Protein AF-A0A9N9HSZ9-F1 (afdb_monomer_lite)

Secondary structure (DSSP, 8-state):
-TTS-HHHHHH----HHHHHHHHHHHHHHHHHSS-TTTTS--SHHHHHHHH-SSS---PPPPTTS--

Organism: NCBI:txid60492

InterPro domains:
  IPR000719 Protein kinase domain [PF00069] (3-44)
  IPR000719 Protein kinase domain [PS50011] (1-67)
  IPR011009 Protein kinase-like domain superfamily [SSF56112] (2-62)

pLDDT: mean 85.74, std 7.94, range [57.28, 94.19]

Sequence (67 aa):
MPYIAPEVFIKKQYSFSSDIYSLGMIMWELTSGLRPFYDQAYDAHLMFSICDKRFPLRPNITEDTPQ

Radius of gyration: 12.11 Å; chains: 1; bounding box: 33×22×25 Å

Foldseek 3Di:
DQLAALCCVVVVDDDPVRVVSSVVQVVQCVQVVAHFPNVDDPDVVLSVQCNDPVHHDDGDDDPSDDD

Structure (mmCIF, N/CA/C/O backbone):
data_AF-A0A9N9HSZ9-F1
#
_entry.id   AF-A0A9N9HSZ9-F1
#
loop_
_atom_site.group_PDB
_atom_site.id
_atom_site.type_symbol
_atom_site.label_atom_id
_atom_site.label_alt_id
_atom_site.label_comp_id
_atom_site.label_asym_id
_atom_site.label_entity_id
_atom_site.label_seq_id
_atom_site.pdbx_PDB_ins_code
_atom_site.Cartn_x
_atom_site.Cartn_y
_atom_site.Cartn_z
_atom_site.occupancy
_atom_site.B_iso_or_equiv
_atom_site.auth_seq_id
_atom_site.auth_comp_id
_atom_site.auth_asym_id
_atom_site.auth_atom_id
_atom_site.pdbx_PDB_model_num
ATOM 1 N N . MET A 1 1 ? -7.387 1.274 -5.284 1.00 73.31 1 MET A N 1
ATOM 2 C CA . MET A 1 1 ? -6.580 2.512 -5.147 1.00 73.31 1 MET A CA 1
ATOM 3 C C . MET A 1 1 ? -5.321 2.170 -4.363 1.00 73.31 1 MET A C 1
ATOM 5 O O . MET A 1 1 ? -5.430 1.981 -3.158 1.00 73.31 1 MET A O 1
ATOM 9 N N . PRO A 1 2 ? -4.163 2.011 -5.023 1.00 82.88 2 PRO A N 1
ATOM 10 C CA . PRO A 1 2 ? -2.997 1.347 -4.432 1.00 82.88 2 PRO A CA 1
ATOM 11 C C . PRO A 1 2 ? -2.238 2.174 -3.382 1.00 82.88 2 PRO A C 1
ATOM 13 O O . PRO A 1 2 ? -1.493 1.606 -2.592 1.00 82.88 2 PRO A O 1
ATOM 16 N N . TYR A 1 3 ? -2.470 3.487 -3.329 1.00 90.06 3 TYR A N 1
ATOM 17 C CA . TYR A 1 3 ? -1.889 4.390 -2.326 1.00 90.06 3 TYR A CA 1
ATOM 18 C C . TYR A 1 3 ? -2.637 4.381 -0.992 1.00 90.06 3 TYR A C 1
ATOM 20 O O . TYR A 1 3 ? -2.145 4.920 -0.014 1.00 90.06 3 TYR A O 1
ATOM 28 N N . ILE A 1 4 ? -3.836 3.799 -0.939 1.00 89.62 4 ILE A N 1
ATOM 29 C CA . ILE A 1 4 ? -4.645 3.788 0.279 1.00 89.62 4 ILE A CA 1
ATOM 30 C C . ILE A 1 4 ? -4.229 2.593 1.132 1.00 89.62 4 ILE A C 1
ATOM 32 O O . ILE A 1 4 ? -4.175 1.460 0.651 1.00 89.62 4 ILE A O 1
ATOM 36 N N . ALA A 1 5 ? -3.963 2.854 2.408 1.00 90.12 5 ALA A N 1
ATOM 37 C CA . ALA A 1 5 ? -3.544 1.828 3.345 1.00 90.12 5 ALA A CA 1
ATOM 38 C C . ALA A 1 5 ? -4.674 0.817 3.644 1.00 90.12 5 ALA A C 1
ATOM 40 O O . ALA A 1 5 ? -5.852 1.195 3.703 1.00 90.12 5 ALA A O 1
ATOM 41 N N . PRO A 1 6 ? -4.349 -0.469 3.863 1.00 87.81 6 PRO A N 1
ATOM 42 C CA . PRO A 1 6 ? -5.342 -1.523 4.083 1.00 87.81 6 PRO A CA 1
ATOM 43 C C . PRO A 1 6 ? -6.255 -1.261 5.292 1.00 87.81 6 PRO A C 1
ATOM 45 O O . PRO A 1 6 ? -7.447 -1.572 5.269 1.00 87.81 6 PRO A O 1
ATOM 48 N N . GLU A 1 7 ? -5.745 -0.629 6.347 1.00 87.12 7 GLU A N 1
ATOM 49 C CA . GLU A 1 7 ? -6.531 -0.247 7.519 1.00 87.12 7 GLU A CA 1
ATOM 50 C C . GLU A 1 7 ? -7.611 0.796 7.210 1.00 87.12 7 GLU A C 1
ATOM 52 O O . GLU A 1 7 ? -8.672 0.766 7.838 1.00 87.12 7 GLU A O 1
ATOM 57 N N . VAL A 1 8 ? -7.391 1.663 6.217 1.00 88.44 8 VAL A N 1
ATOM 58 C CA . VAL A 1 8 ? -8.374 2.666 5.788 1.00 88.44 8 VAL A CA 1
ATOM 59 C C . VAL A 1 8 ? -9.541 1.977 5.084 1.00 88.44 8 VAL A C 1
ATOM 61 O O . VAL A 1 8 ? -10.693 2.334 5.321 1.00 88.44 8 VAL A O 1
ATOM 64 N N . PHE A 1 9 ? -9.281 0.934 4.293 1.00 82.81 9 PHE A N 1
ATOM 65 C CA . PHE A 1 9 ? -10.344 0.147 3.662 1.00 82.81 9 PHE A CA 1
ATOM 66 C C . PHE A 1 9 ? -11.191 -0.622 4.682 1.00 82.81 9 PHE A C 1
ATOM 68 O O . PHE A 1 9 ? -12.413 -0.674 4.555 1.00 82.81 9 PHE A O 1
ATOM 75 N N . ILE A 1 10 ? -10.557 -1.190 5.712 1.00 80.56 10 ILE A N 1
ATOM 76 C CA . ILE A 1 10 ? -11.238 -2.045 6.696 1.00 80.56 10 ILE A CA 1
ATOM 77 C C . ILE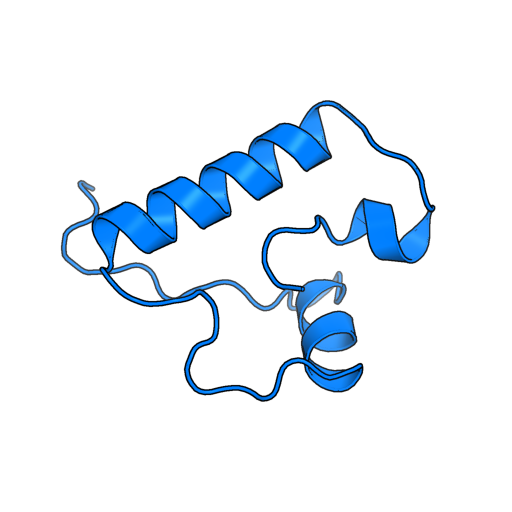 A 1 10 ? -11.960 -1.219 7.765 1.00 80.56 10 ILE A C 1
ATOM 79 O O . ILE A 1 10 ? -13.106 -1.505 8.108 1.00 80.56 10 ILE A O 1
ATOM 83 N N . LYS A 1 11 ? -11.285 -0.218 8.336 1.00 82.75 11 LYS A N 1
ATOM 84 C CA . LYS A 1 11 ? -11.772 0.527 9.507 1.00 82.75 11 LYS A CA 1
ATOM 85 C C . LYS A 1 11 ? -12.315 1.909 9.165 1.00 82.75 11 LYS A C 1
ATOM 87 O O . LYS A 1 11 ? -12.884 2.548 10.045 1.00 82.75 11 LYS A O 1
ATOM 92 N N . LYS A 1 12 ? -12.129 2.386 7.926 1.00 82.19 12 LYS A N 1
ATOM 93 C CA . LYS A 1 12 ? -12.434 3.769 7.506 1.00 82.19 12 LYS A CA 1
ATOM 94 C C . LYS A 1 12 ? -11.796 4.829 8.410 1.00 82.19 12 LYS A C 1
ATOM 96 O O . LYS A 1 12 ? -12.322 5.928 8.553 1.00 82.19 12 LYS A O 1
ATOM 101 N N . GLN A 1 13 ? -10.672 4.486 9.034 1.00 88.38 13 GLN A N 1
ATOM 102 C CA . GLN A 1 13 ? -9.926 5.365 9.923 1.00 88.38 13 GLN A CA 1
ATOM 103 C C . GLN A 1 13 ? -8.578 5.671 9.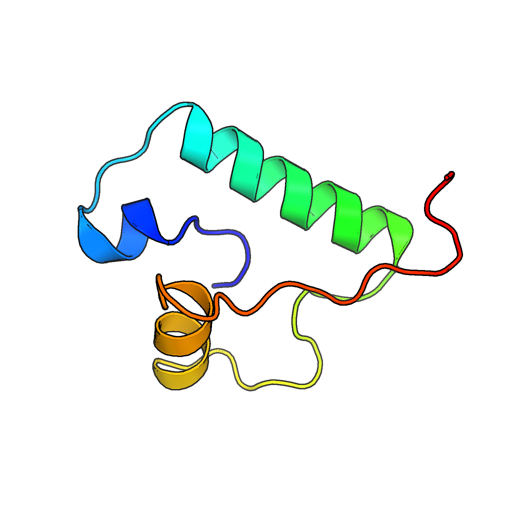293 1.00 88.38 13 GLN A C 1
ATOM 105 O O . GLN A 1 13 ? -7.793 4.762 9.030 1.00 88.38 13 GLN A O 1
ATOM 110 N N . TYR A 1 14 ? -8.328 6.957 9.074 1.00 90.00 14 TYR A N 1
ATOM 111 C CA . TYR A 1 14 ? -7.009 7.460 8.726 1.00 90.00 14 TYR A CA 1
ATOM 112 C C . TYR A 1 14 ? -6.164 7.561 9.989 1.00 90.00 14 TYR A C 1
ATOM 114 O O . TYR A 1 14 ? -6.653 7.915 11.064 1.00 90.00 14 TYR A O 1
ATOM 122 N N . SER A 1 15 ? -4.894 7.217 9.856 1.00 92.25 15 SER A N 1
ATOM 123 C CA . SER A 1 15 ? -3.921 7.265 10.934 1.00 92.25 15 SER A CA 1
ATOM 124 C C . SER A 1 15 ? -2.583 7.746 10.396 1.00 92.25 15 SER A C 1
ATOM 126 O O . SER A 1 15 ? -2.336 7.722 9.194 1.00 92.25 15 SER A O 1
ATOM 128 N N . PHE A 1 16 ? -1.673 8.106 11.293 1.00 93.44 16 PHE A N 1
ATOM 129 C CA . PHE A 1 16 ? -0.310 8.432 10.887 1.00 93.44 16 PHE A CA 1
ATOM 130 C C . PHE A 1 16 ? 0.335 7.294 10.069 1.00 93.44 16 PHE A C 1
ATOM 132 O O . PHE A 1 16 ? 1.011 7.538 9.076 1.00 93.44 16 PHE A O 1
ATOM 139 N N . SER A 1 17 ? 0.055 6.033 10.416 1.00 91.56 17 SER A N 1
ATOM 140 C CA . SER A 1 17 ? 0.536 4.871 9.660 1.00 91.56 17 SER A CA 1
ATOM 141 C C . SER A 1 17 ? -0.017 4.803 8.232 1.00 91.56 17 SER A C 1
ATOM 143 O O . SER A 1 17 ? 0.714 4.382 7.335 1.00 91.56 17 SER A O 1
ATOM 145 N N . SER A 1 18 ? -1.247 5.273 7.991 1.00 91.69 18 SER A N 1
ATOM 146 C CA . SER A 1 18 ? -1.811 5.290 6.637 1.00 91.69 18 SER A CA 1
ATOM 147 C C . SER A 1 18 ? -1.151 6.342 5.749 1.00 91.69 18 SER A C 1
ATOM 149 O O . SER A 1 18 ? -0.977 6.114 4.551 1.00 91.69 18 SER A O 1
ATOM 151 N N . ASP A 1 19 ? -0.726 7.465 6.331 1.00 93.62 19 ASP A N 1
ATOM 152 C CA . ASP A 1 19 ? 0.018 8.498 5.607 1.00 93.62 19 ASP A CA 1
ATOM 153 C C . ASP A 1 19 ? 1.418 7.993 5.232 1.00 93.62 19 ASP A C 1
ATOM 155 O O . ASP A 1 19 ? 1.848 8.152 4.090 1.00 93.62 19 ASP A O 1
ATOM 159 N N . ILE A 1 20 ? 2.096 7.292 6.153 1.00 94.19 20 ILE A N 1
ATOM 160 C CA . ILE A 1 20 ? 3.392 6.648 5.883 1.00 94.19 20 ILE A CA 1
ATOM 161 C C . ILE A 1 20 ? 3.274 5.597 4.775 1.00 94.19 20 ILE A C 1
ATOM 163 O O . ILE A 1 20 ? 4.120 5.558 3.883 1.00 94.19 20 ILE A O 1
ATOM 167 N N . TYR A 1 21 ? 2.222 4.774 4.790 1.00 92.06 21 TYR A N 1
ATOM 168 C CA . TYR A 1 21 ? 1.962 3.823 3.709 1.00 92.06 21 TYR A CA 1
ATOM 169 C C . TYR A 1 21 ? 1.829 4.538 2.359 1.00 92.06 21 TYR A C 1
ATOM 171 O O . TYR A 1 21 ? 2.510 4.183 1.399 1.00 92.06 21 TYR A O 1
ATOM 179 N N . SER A 1 22 ? 0.992 5.576 2.306 1.00 92.94 22 SER A N 1
ATOM 180 C CA . SER A 1 22 ? 0.743 6.357 1.090 1.00 92.94 22 SER A CA 1
ATOM 181 C C . SER A 1 22 ? 2.035 6.972 0.546 1.00 92.94 22 SER A C 1
ATOM 183 O O . SER A 1 22 ? 2.316 6.879 -0.649 1.00 92.94 22 SER A O 1
ATOM 185 N N . LEU A 1 23 ? 2.858 7.541 1.434 1.00 94.00 23 LEU A N 1
ATOM 186 C CA . LEU A 1 23 ? 4.161 8.101 1.086 1.00 94.00 23 LEU A CA 1
ATOM 187 C C . LEU A 1 23 ? 5.119 7.028 0.552 1.00 94.00 23 LEU A C 1
ATOM 189 O O . LEU A 1 23 ? 5.793 7.269 -0.445 1.00 94.00 23 LEU A O 1
ATOM 193 N N . GLY A 1 24 ? 5.148 5.840 1.161 1.00 91.88 24 GLY A N 1
ATOM 194 C CA . GLY A 1 24 ? 5.961 4.716 0.693 1.00 91.88 24 GLY A CA 1
ATOM 195 C C . GLY A 1 24 ? 5.578 4.253 -0.714 1.00 91.88 24 GLY A C 1
ATOM 196 O O . GLY A 1 24 ? 6.452 4.003 -1.540 1.00 91.88 24 GLY A O 1
ATOM 197 N N . MET A 1 25 ? 4.280 4.214 -1.023 1.00 91.50 25 MET A N 1
ATOM 198 C CA . MET A 1 25 ? 3.788 3.885 -2.366 1.00 91.50 25 MET A CA 1
ATOM 199 C C . MET A 1 25 ? 4.188 4.940 -3.408 1.00 91.50 25 MET A C 1
ATOM 201 O O . MET A 1 25 ? 4.533 4.581 -4.531 1.00 91.50 25 MET A O 1
ATOM 205 N N . ILE A 1 26 ? 4.185 6.226 -3.034 1.00 92.06 26 ILE A N 1
ATOM 206 C CA . ILE A 1 26 ? 4.666 7.322 -3.893 1.00 92.06 26 ILE A CA 1
ATOM 207 C C . ILE A 1 26 ? 6.179 7.221 -4.102 1.00 92.06 26 ILE A C 1
ATOM 209 O O . ILE A 1 26 ? 6.645 7.328 -5.231 1.00 92.06 26 ILE A O 1
ATOM 213 N N . MET A 1 27 ? 6.956 6.992 -3.038 1.00 91.62 27 MET A N 1
ATOM 214 C CA . MET A 1 27 ? 8.407 6.808 -3.147 1.00 91.62 27 MET A CA 1
ATOM 215 C C . MET A 1 27 ? 8.742 5.642 -4.076 1.00 91.62 27 MET A C 1
ATOM 217 O O . MET A 1 27 ? 9.589 5.792 -4.948 1.00 91.62 27 MET A O 1
ATOM 221 N N . TRP A 1 28 ? 8.028 4.523 -3.943 1.00 90.19 28 TRP A N 1
ATOM 222 C CA . TRP A 1 28 ? 8.197 3.365 -4.814 1.00 90.19 28 TRP A CA 1
ATOM 223 C C . TRP A 1 28 ? 7.878 3.667 -6.286 1.00 90.19 28 TRP A C 1
ATOM 225 O O . TRP A 1 28 ? 8.583 3.212 -7.184 1.00 90.19 28 TRP A O 1
ATOM 235 N N . GLU A 1 29 ? 6.832 4.446 -6.562 1.00 91.50 29 GLU A N 1
ATOM 236 C CA . GLU A 1 29 ? 6.507 4.880 -7.927 1.00 91.50 29 GLU A CA 1
ATOM 237 C C . GLU A 1 29 ? 7.592 5.791 -8.509 1.00 91.50 29 GLU A C 1
ATOM 239 O O . GLU A 1 29 ? 7.966 5.641 -9.669 1.00 91.50 29 GLU A O 1
ATOM 244 N N . LEU A 1 30 ? 8.145 6.697 -7.699 1.00 90.31 30 LEU A N 1
ATOM 245 C CA . LEU A 1 30 ? 9.236 7.576 -8.120 1.00 90.31 30 LEU A CA 1
ATOM 246 C C . LEU A 1 30 ? 10.525 6.802 -8.415 1.00 90.31 30 LEU A C 1
ATOM 248 O O . LEU A 1 30 ? 11.230 7.152 -9.358 1.00 90.31 30 LEU A O 1
ATOM 252 N N . THR A 1 31 ? 10.836 5.761 -7.638 1.00 88.56 31 THR A N 1
ATOM 253 C CA . THR A 1 31 ? 12.039 4.943 -7.856 1.00 88.56 31 THR A CA 1
ATOM 254 C C . THR A 1 31 ? 11.874 3.955 -9.003 1.00 88.56 31 THR A C 1
ATOM 256 O O . THR A 1 31 ? 12.821 3.726 -9.742 1.00 88.56 31 THR A O 1
ATOM 259 N N . SER A 1 32 ? 10.687 3.365 -9.168 1.00 86.75 32 SER A N 1
ATOM 260 C CA . SER A 1 32 ? 10.421 2.373 -10.219 1.00 86.75 32 SER A CA 1
ATOM 261 C C . SER A 1 32 ? 10.032 2.992 -11.563 1.00 86.75 32 SER A C 1
ATOM 263 O O . SER A 1 32 ? 10.121 2.325 -12.593 1.00 86.75 32 SER A O 1
ATOM 265 N N . GLY A 1 33 ? 9.542 4.236 -11.565 1.00 89.31 33 GLY A N 1
ATOM 266 C CA . GLY A 1 33 ? 8.928 4.872 -12.732 1.00 89.31 33 GLY A CA 1
ATOM 267 C C . GLY A 1 33 ? 7.614 4.215 -13.176 1.00 89.31 33 GLY A C 1
ATOM 268 O O . GLY A 1 33 ? 7.094 4.538 -14.245 1.00 89.31 33 GLY A O 1
ATOM 269 N N . LEU A 1 34 ? 7.076 3.281 -12.386 1.00 89.00 34 LEU A N 1
ATOM 270 C CA . LEU A 1 34 ? 5.880 2.509 -12.697 1.00 89.00 34 LEU A CA 1
ATOM 271 C C . LEU A 1 34 ? 4.797 2.781 -11.662 1.00 89.00 34 LEU A C 1
ATOM 273 O O . LEU A 1 34 ? 5.062 2.957 -10.474 1.00 89.00 34 LEU A O 1
ATOM 277 N N . ARG A 1 35 ? 3.538 2.750 -12.103 1.00 88.81 35 ARG A N 1
ATOM 278 C CA . ARG A 1 35 ? 2.418 2.805 -11.164 1.00 88.81 35 ARG A CA 1
ATOM 279 C C . ARG A 1 35 ? 2.399 1.542 -10.300 1.00 88.81 35 ARG A C 1
ATOM 281 O O . ARG A 1 35 ? 2.633 0.447 -10.820 1.00 88.81 35 ARG A O 1
ATOM 288 N N . PRO A 1 36 ? 2.078 1.641 -9.002 1.00 88.56 36 PRO A N 1
ATOM 289 C CA . PRO A 1 36 ? 1.969 0.454 -8.176 1.00 88.56 36 PRO A CA 1
ATOM 290 C C . PRO A 1 36 ? 0.930 -0.527 -8.717 1.00 88.56 36 PRO A C 1
ATOM 292 O O . PRO A 1 36 ? -0.200 -0.134 -9.029 1.00 88.56 36 PRO A O 1
ATOM 295 N N . PHE A 1 37 ? 1.324 -1.798 -8.820 1.00 88.69 37 PHE A N 1
ATOM 296 C CA . PHE A 1 37 ? 0.511 -2.870 -9.406 1.00 88.69 37 PHE A CA 1
ATOM 297 C C . PHE A 1 37 ? 0.028 -2.535 -10.831 1.00 88.69 37 PHE A C 1
ATOM 299 O O . PHE A 1 37 ? -1.133 -2.767 -11.158 1.00 88.69 37 PHE A O 1
ATOM 306 N N . TYR A 1 38 ? 0.885 -1.925 -11.665 1.00 87.12 38 TYR A 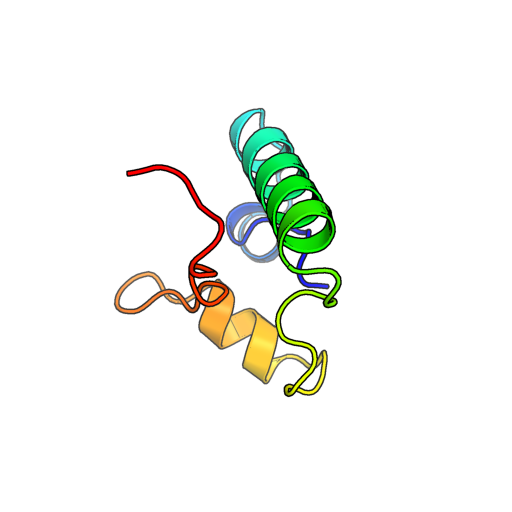N 1
ATOM 307 C CA . TYR A 1 38 ? 0.541 -1.507 -13.036 1.00 87.12 38 TYR A CA 1
ATOM 308 C C . TYR A 1 38 ? 0.013 -2.647 -13.925 1.00 87.12 38 TYR A C 1
ATOM 310 O O . TYR A 1 38 ? -0.659 -2.385 -14.921 1.00 87.12 38 TYR A O 1
ATOM 318 N N . ASP A 1 39 ? 0.339 -3.890 -13.578 1.00 88.12 39 ASP A N 1
ATOM 319 C CA . ASP A 1 39 ? -0.035 -5.126 -14.255 1.00 88.12 39 ASP A CA 1
ATOM 320 C C . ASP A 1 39 ? -1.380 -5.704 -13.777 1.00 88.12 39 ASP A C 1
ATOM 322 O O . ASP A 1 39 ? -1.882 -6.659 -14.370 1.00 88.12 39 ASP A O 1
ATOM 326 N N . GLN A 1 40 ? -1.989 -5.130 -12.734 1.00 87.88 40 GLN A N 1
ATOM 327 C CA . GLN A 1 40 ? -3.241 -5.610 -12.146 1.00 87.88 40 GLN A CA 1
ATOM 328 C C . GLN A 1 40 ? -4.392 -4.620 -12.333 1.00 87.88 40 GLN A C 1
ATOM 330 O O . GLN A 1 40 ? -4.225 -3.399 -12.308 1.00 87.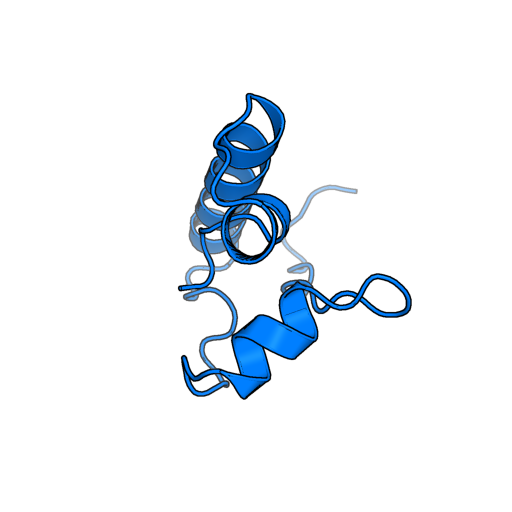88 40 GLN A O 1
ATOM 335 N N . ALA A 1 41 ? -5.607 -5.154 -12.470 1.00 88.88 41 ALA A N 1
ATOM 336 C CA . ALA A 1 41 ? -6.812 -4.338 -12.468 1.00 88.88 41 ALA A CA 1
ATOM 337 C C . ALA A 1 41 ? -7.048 -3.732 -11.074 1.00 88.88 41 ALA A C 1
ATOM 339 O O . ALA A 1 41 ? -6.898 -4.395 -10.050 1.00 88.88 41 ALA A O 1
ATOM 340 N N . TYR A 1 42 ? -7.456 -2.462 -11.020 1.00 88.44 42 TYR A N 1
ATOM 341 C CA . TYR A 1 42 ? -7.749 -1.763 -9.763 1.00 88.44 42 TYR A CA 1
ATOM 342 C C . TYR A 1 42 ? -9.163 -2.061 -9.262 1.00 88.44 42 TYR A C 1
ATOM 344 O O . TYR A 1 42 ? -9.988 -1.161 -9.099 1.00 88.44 42 TYR A O 1
ATOM 352 N N . ASP A 1 43 ? -9.432 -3.338 -9.025 1.00 89.25 43 ASP A N 1
ATOM 353 C CA . ASP A 1 43 ? -10.722 -3.853 -8.592 1.00 89.25 43 ASP A CA 1
ATOM 354 C C . ASP A 1 43 ? -10.728 -4.253 -7.103 1.00 89.25 43 ASP A C 1
ATOM 356 O O . ASP A 1 43 ? -9.781 -4.018 -6.340 1.00 89.25 43 ASP A O 1
ATOM 360 N N . ALA A 1 44 ? -11.844 -4.838 -6.665 1.00 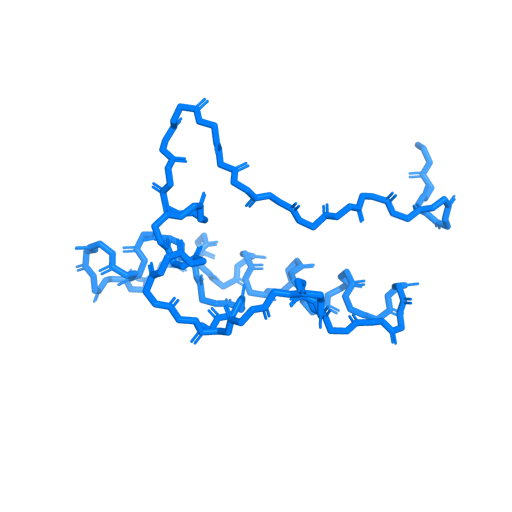87.44 44 ALA A N 1
ATOM 361 C CA . ALA A 1 44 ? -11.984 -5.342 -5.306 1.00 87.44 44 ALA A CA 1
ATOM 362 C C . ALA A 1 44 ? -11.019 -6.502 -5.011 1.00 87.44 44 ALA A C 1
ATOM 364 O O . ALA A 1 44 ? -10.620 -6.662 -3.861 1.00 87.44 44 ALA A O 1
ATOM 365 N N . HIS A 1 45 ? -10.621 -7.285 -6.019 1.00 89.38 45 HIS A N 1
ATOM 366 C CA . HIS A 1 45 ? -9.703 -8.404 -5.837 1.00 89.38 45 HIS A CA 1
ATOM 367 C C . HIS A 1 45 ? -8.316 -7.900 -5.429 1.00 89.38 45 HIS A C 1
ATOM 369 O O . HIS A 1 45 ? -7.796 -8.337 -4.403 1.00 89.38 45 HIS A O 1
ATOM 375 N N . LEU A 1 46 ? -7.774 -6.901 -6.138 1.00 89.12 46 LEU A N 1
ATOM 376 C CA . LEU A 1 46 ? -6.520 -6.249 -5.744 1.00 89.12 46 LEU A CA 1
ATOM 377 C C . LEU A 1 46 ? -6.609 -5.676 -4.321 1.00 89.12 46 LEU A C 1
ATOM 379 O O . LEU A 1 46 ? -5.691 -5.838 -3.517 1.00 89.12 46 LEU A O 1
ATOM 383 N N . MET A 1 47 ? -7.728 -5.02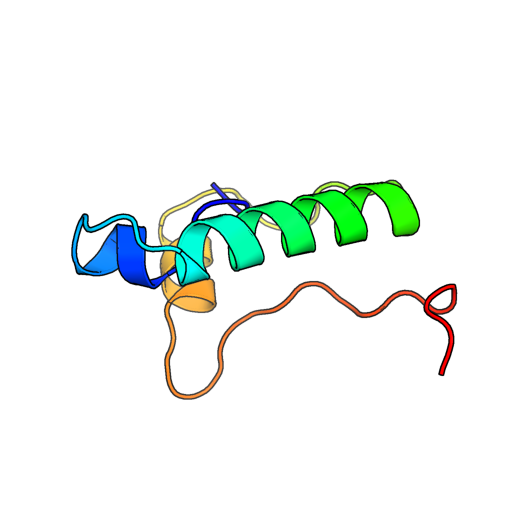8 -3.982 1.00 87.62 47 MET A N 1
ATOM 384 C CA . MET A 1 47 ? -7.943 -4.493 -2.635 1.00 87.62 47 MET A CA 1
ATOM 385 C C . MET A 1 47 ? -7.907 -5.598 -1.569 1.00 87.62 47 MET A C 1
ATOM 387 O O . MET A 1 47 ? -7.268 -5.412 -0.533 1.00 87.62 47 MET A O 1
ATOM 391 N N . PHE A 1 48 ? -8.544 -6.748 -1.815 1.00 88.81 48 PHE A N 1
ATOM 392 C CA . PHE A 1 48 ? -8.489 -7.891 -0.903 1.00 88.81 48 PHE A CA 1
ATOM 393 C C . PHE A 1 48 ? -7.070 -8.444 -0.760 1.00 88.81 48 PHE A C 1
ATOM 395 O O . PHE A 1 48 ? -6.650 -8.698 0.366 1.00 88.81 48 PHE A O 1
ATOM 402 N N . SER A 1 49 ? -6.309 -8.555 -1.853 1.00 89.56 49 SER A N 1
ATOM 403 C CA . SER A 1 49 ? -4.914 -9.014 -1.815 1.00 89.56 49 SER A CA 1
ATOM 404 C C . SER A 1 49 ? -3.996 -8.067 -1.029 1.00 89.56 49 SER A C 1
ATOM 406 O O . SER A 1 49 ? -3.127 -8.521 -0.289 1.00 89.56 49 SER A O 1
ATOM 408 N N . ILE A 1 50 ? -4.202 -6.749 -1.129 1.00 88.81 50 ILE A N 1
ATOM 409 C CA . ILE A 1 50 ? -3.461 -5.752 -0.331 1.00 88.81 50 ILE A CA 1
ATOM 410 C C . ILE A 1 50 ? -3.860 -5.817 1.155 1.00 88.81 50 ILE A C 1
ATOM 412 O O . ILE A 1 50 ? -3.024 -5.608 2.036 1.00 88.81 50 ILE A O 1
ATOM 416 N N . CYS A 1 51 ? -5.136 -6.093 1.442 1.00 88.38 51 CYS A N 1
ATOM 417 C CA . CYS A 1 51 ? -5.679 -6.165 2.801 1.00 88.38 51 CYS A CA 1
ATOM 418 C C . CYS A 1 51 ? -5.459 -7.519 3.498 1.00 88.38 51 CYS A C 1
ATOM 420 O O . CYS A 1 51 ? -5.802 -7.648 4.679 1.00 88.38 51 CYS A O 1
ATOM 422 N N . ASP A 1 52 ? -4.915 -8.522 2.804 1.00 86.62 52 ASP A N 1
ATOM 423 C CA . ASP A 1 52 ? -4.643 -9.835 3.381 1.00 86.62 52 ASP A CA 1
ATOM 424 C C . ASP A 1 52 ? -3.590 -9.719 4.495 1.00 86.62 52 ASP A C 1
ATOM 426 O O . ASP A 1 52 ? -2.488 -9.205 4.310 1.00 86.62 52 ASP A O 1
ATOM 430 N N . LYS A 1 53 ? -3.937 -10.197 5.693 1.00 81.00 53 LYS A N 1
ATOM 431 C CA . LYS A 1 53 ? -3.052 -10.157 6.865 1.00 81.00 53 LYS A CA 1
ATOM 432 C C . LYS A 1 53 ? -1.997 -11.258 6.861 1.00 81.00 53 LYS A C 1
ATOM 434 O O . LYS A 1 53 ? -0.996 -11.124 7.559 1.00 81.00 53 LYS A O 1
ATOM 439 N N . ARG A 1 54 ? -2.249 -12.368 6.165 1.00 83.00 54 ARG A N 1
ATOM 440 C CA . ARG A 1 54 ? -1.385 -13.552 6.163 1.00 83.00 54 ARG A CA 1
ATOM 441 C C . ARG A 1 54 ? -0.353 -13.474 5.045 1.00 83.00 54 ARG A C 1
ATOM 443 O O . ARG A 1 54 ? 0.801 -13.813 5.283 1.00 83.00 54 ARG A O 1
ATOM 450 N N . PHE A 1 55 ? -0.763 -12.989 3.875 1.00 82.19 55 PHE A N 1
ATOM 451 C CA . PHE A 1 55 ? 0.106 -12.788 2.714 1.00 82.19 55 PHE A CA 1
ATOM 452 C C . PHE A 1 55 ? -0.221 -11.456 2.019 1.00 82.19 55 PHE A C 1
ATOM 454 O O . PHE A 1 55 ? -0.854 -11.456 0.964 1.00 82.19 55 PHE A O 1
ATOM 461 N N . PRO A 1 56 ? 0.172 -10.310 2.608 1.00 84.25 56 PRO A N 1
ATOM 462 C CA . PRO A 1 56 ? -0.125 -9.006 2.029 1.00 84.25 56 PRO A CA 1
ATOM 463 C C . PRO A 1 56 ? 0.603 -8.829 0.699 1.00 84.25 56 PRO A C 1
ATOM 465 O O . PRO A 1 56 ? 1.829 -8.950 0.629 1.00 84.25 56 PRO A O 1
ATOM 468 N N . LEU A 1 57 ? -0.143 -8.471 -0.344 1.00 86.31 57 LEU A N 1
ATOM 469 C CA . LEU A 1 57 ? 0.447 -8.102 -1.622 1.00 86.31 57 LEU A CA 1
ATOM 470 C C . LEU A 1 57 ? 1.196 -6.763 -1.485 1.00 86.31 57 LEU A C 1
ATOM 472 O O . LEU A 1 57 ? 0.658 -5.772 -0.978 1.00 86.31 57 LEU A O 1
ATOM 476 N N . ARG A 1 58 ? 2.455 -6.738 -1.929 1.00 85.44 58 ARG A N 1
ATOM 477 C CA . ARG A 1 58 ? 3.338 -5.564 -1.918 1.00 85.44 58 ARG A CA 1
ATOM 478 C C . ARG A 1 58 ? 3.921 -5.330 -3.315 1.00 85.44 58 ARG A C 1
ATOM 480 O O . ARG A 1 58 ? 4.029 -6.293 -4.073 1.00 85.44 58 ARG A O 1
ATOM 487 N N . PRO A 1 59 ? 4.280 -4.085 -3.667 1.00 84.12 59 PRO A N 1
ATOM 488 C CA . PRO A 1 59 ? 4.984 -3.805 -4.914 1.00 84.12 59 PRO A CA 1
ATOM 489 C C . PRO A 1 59 ? 6.342 -4.518 -4.946 1.00 84.12 59 PRO A C 1
ATOM 491 O O . PRO A 1 59 ? 6.976 -4.688 -3.903 1.00 84.12 59 PRO A O 1
ATOM 494 N N . ASN A 1 60 ? 6.801 -4.911 -6.134 1.00 82.31 60 ASN A N 1
ATOM 495 C CA . ASN A 1 60 ? 8.112 -5.543 -6.294 1.00 82.31 60 ASN A CA 1
ATOM 496 C C . ASN A 1 60 ? 9.232 -4.566 -5.927 1.00 82.31 60 ASN A C 1
ATOM 498 O O . ASN A 1 60 ? 9.231 -3.430 -6.390 1.00 82.31 60 ASN A O 1
ATOM 502 N N . ILE A 1 61 ? 10.207 -5.007 -5.136 1.00 75.38 61 ILE A N 1
ATOM 503 C CA . ILE A 1 61 ? 11.395 -4.201 -4.829 1.00 75.38 61 ILE A CA 1
ATOM 504 C C . ILE A 1 61 ? 12.215 -4.075 -6.119 1.00 75.38 61 ILE A C 1
ATOM 506 O O . ILE A 1 61 ? 12.577 -5.090 -6.714 1.00 75.38 61 ILE A O 1
ATOM 510 N N . THR A 1 62 ? 12.456 -2.848 -6.583 1.00 69.94 62 THR A N 1
ATOM 511 C CA . THR A 1 62 ? 13.273 -2.593 -7.777 1.00 69.94 62 THR A CA 1
ATOM 512 C C . THR A 1 62 ? 14.758 -2.661 -7.427 1.00 69.94 62 THR A C 1
ATOM 514 O O . THR A 1 62 ? 15.142 -2.303 -6.311 1.00 69.94 62 THR A O 1
ATOM 517 N N . GLU A 1 63 ? 15.595 -3.109 -8.370 1.00 65.50 63 GLU A N 1
ATOM 518 C CA . GLU A 1 63 ? 17.047 -3.280 -8.159 1.00 65.50 63 GLU A CA 1
ATOM 519 C C . GLU A 1 63 ? 17.775 -1.968 -7.821 1.00 65.50 63 GLU A C 1
ATOM 521 O O . GLU A 1 63 ? 18.849 -1.995 -7.229 1.00 65.50 63 GLU A O 1
ATOM 526 N N . ASP A 1 64 ? 17.156 -0.822 -8.113 1.00 66.50 64 ASP A N 1
ATOM 527 C CA . ASP A 1 64 ? 17.666 0.514 -7.786 1.00 66.50 64 ASP A CA 1
ATOM 528 C C . ASP A 1 64 ? 17.499 0.898 -6.303 1.00 66.50 64 ASP A C 1
ATOM 530 O O . ASP A 1 64 ? 17.902 1.987 -5.888 1.00 66.50 64 ASP A O 1
ATOM 534 N N . THR A 1 65 ? 16.884 0.031 -5.490 1.00 62.09 65 THR A N 1
ATOM 535 C CA . THR A 1 65 ? 16.724 0.266 -4.050 1.00 62.09 65 THR A CA 1
ATOM 536 C C . THR A 1 65 ? 18.048 -0.046 -3.339 1.00 62.09 65 THR A C 1
ATOM 538 O O . THR A 1 65 ? 18.481 -1.200 -3.376 1.00 62.09 65 THR A O 1
ATOM 541 N N . PRO A 1 66 ? 18.709 0.932 -2.686 1.00 63.59 66 PRO A N 1
ATOM 542 C CA . PRO A 1 66 ? 19.955 0.671 -1.967 1.00 63.59 66 PRO A CA 1
ATOM 543 C C . PRO A 1 66 ? 19.741 -0.363 -0.849 1.00 63.59 66 PRO A C 1
ATOM 545 O O . PRO A 1 66 ? 18.726 -0.311 -0.150 1.00 63.59 66 PRO A O 1
ATOM 548 N N . GLN A 1 67 ? 20.689 -1.302 -0.723 1.00 57.28 67 GLN A N 1
ATOM 549 C CA . GLN A 1 67 ? 20.700 -2.364 0.297 1.00 57.28 67 GLN A CA 1
ATOM 550 C C . GLN A 1 67 ? 21.007 -1.840 1.701 1.00 57.28 67 GLN A C 1
ATOM 552 O O . GLN A 1 67 ? 21.830 -0.902 1.818 1.00 57.28 67 GLN A O 1
#